Protein AF-A0AAE8F823-F1 (afdb_monomer_lite)

Organism: NCBI:txid325776

Radius of gyration: 10.17 Å; chains: 1; bounding box: 31×18×21 Å

Sequence (49 aa):
RTAYDTQELPASEGETVQLVLDDPESGWAWCRNADGREGWLPHRALTLD

pLDDT: mean 86.54, std 12.14, range [44.88, 94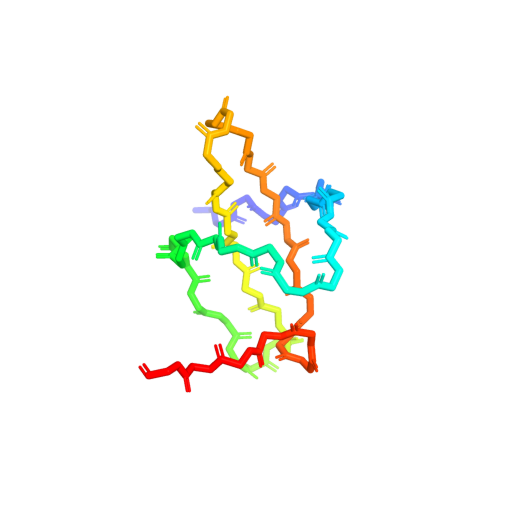.56]

InterPro domains:
  IPR001452 SH3 domain [PF00018] (3-43)
  IPR001452 SH3 domain [PS50002] (1-49)
  IPR036028 SH3-like domain superfamily [SSF50044] (2-46)

Foldseek 3Di:
DPPPPQFADDDDQPFDWAFPADDVVVQWTWTAGPVRDIHIDGVVSDDDD

Structure (mmCIF, N/CA/C/O backbone):
data_AF-A0AAE8F823-F1
#
_entry.id   AF-A0AAE8F823-F1
#
loop_
_atom_site.group_PDB
_atom_site.id
_atom_site.type_symbol
_atom_site.label_atom_id
_atom_site.label_alt_id
_atom_site.label_comp_id
_atom_site.label_asym_id
_atom_site.label_entity_id
_atom_site.label_seq_id
_atom_site.pdbx_PDB_ins_code
_atom_site.Cartn_x
_atom_site.Cartn_y
_atom_site.Cartn_z
_atom_site.occupancy
_atom_site.B_iso_or_equiv
_atom_site.auth_seq_id
_atom_site.auth_comp_id
_atom_site.auth_asym_id
_atom_site.auth_atom_id
_atom_site.pdbx_PDB_model_num
ATOM 1 N N . ARG A 1 1 ? 20.017 5.877 -5.437 1.00 44.88 1 ARG A N 1
ATOM 2 C CA . ARG A 1 1 ? 20.088 4.675 -4.577 1.00 44.88 1 ARG A CA 1
ATOM 3 C C . ARG A 1 1 ? 18.695 4.490 -4.017 1.00 44.88 1 ARG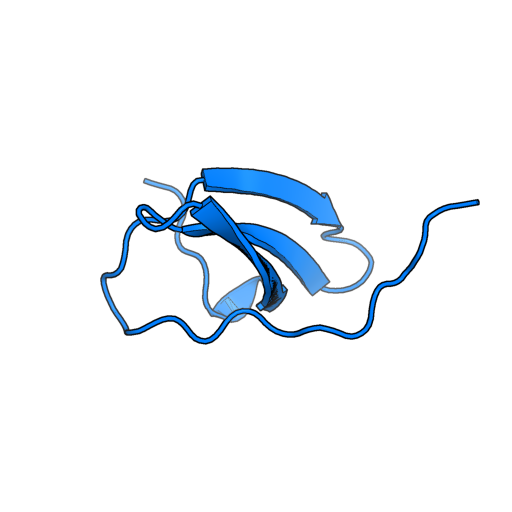 A C 1
ATOM 5 O O . ARG A 1 1 ? 18.347 5.204 -3.090 1.00 44.88 1 ARG A O 1
ATOM 12 N N . THR A 1 2 ? 17.879 3.672 -4.678 1.00 52.06 2 THR A N 1
ATOM 13 C CA . THR A 1 2 ? 16.531 3.331 -4.218 1.00 52.06 2 THR A CA 1
ATOM 14 C C . THR A 1 2 ? 16.727 2.623 -2.890 1.00 52.06 2 THR A C 1
ATOM 16 O O . THR A 1 2 ? 17.320 1.545 -2.846 1.00 52.06 2 THR A O 1
ATOM 19 N N . ALA A 1 3 ? 16.421 3.310 -1.794 1.00 50.41 3 ALA A N 1
ATOM 20 C CA . ALA A 1 3 ? 16.403 2.674 -0.497 1.00 50.41 3 ALA A CA 1
ATOM 21 C C . ALA A 1 3 ? 15.248 1.678 -0.566 1.00 50.41 3 ALA A C 1
ATOM 23 O O . ALA A 1 3 ? 14.089 2.075 -0.515 1.00 50.41 3 ALA A O 1
ATOM 24 N N . TYR A 1 4 ? 15.565 0.401 -0.773 1.00 56.38 4 TYR A N 1
ATOM 25 C CA . TYR A 1 4 ? 14.657 -0.670 -0.396 1.00 56.38 4 TYR A CA 1
ATOM 26 C C . TYR A 1 4 ? 14.614 -0.648 1.127 1.00 56.38 4 TYR A C 1
ATOM 28 O O . TYR A 1 4 ? 15.361 -1.352 1.804 1.00 56.38 4 TYR A O 1
ATOM 36 N N . ASP A 1 5 ? 13.835 0.285 1.658 1.00 62.25 5 ASP A N 1
ATOM 37 C CA . ASP A 1 5 ? 13.514 0.335 3.067 1.00 62.25 5 ASP A CA 1
ATOM 38 C C . ASP A 1 5 ? 12.648 -0.894 3.334 1.00 62.25 5 ASP A C 1
ATOM 40 O O . ASP A 1 5 ? 11.566 -0.991 2.787 1.00 62.25 5 ASP A O 1
ATOM 44 N N . THR A 1 6 ? 13.130 -1.908 4.052 1.00 76.00 6 THR A N 1
ATOM 45 C CA . THR A 1 6 ? 12.393 -3.176 4.251 1.00 76.00 6 THR A CA 1
ATOM 46 C C . THR A 1 6 ? 11.152 -3.009 5.146 1.00 76.00 6 THR A C 1
ATOM 48 O O . THR A 1 6 ? 10.521 -3.990 5.526 1.00 76.00 6 THR A O 1
ATOM 51 N N . GLN A 1 7 ? 10.785 -1.782 5.518 1.00 82.31 7 GLN A N 1
ATOM 52 C CA . GLN A 1 7 ? 9.626 -1.511 6.350 1.00 82.31 7 GLN A CA 1
ATOM 53 C C . GLN A 1 7 ? 8.314 -1.816 5.610 1.00 82.31 7 GLN A C 1
ATOM 55 O O . GLN A 1 7 ? 7.910 -1.103 4.695 1.00 82.31 7 GLN A O 1
ATOM 60 N N . GLU A 1 8 ? 7.623 -2.871 6.040 1.00 85.25 8 GLU A N 1
ATOM 61 C CA . GLU A 1 8 ? 6.247 -3.164 5.632 1.00 85.25 8 GLU A CA 1
ATOM 62 C C . GLU A 1 8 ? 5.271 -2.199 6.324 1.00 85.25 8 GLU A C 1
ATOM 64 O O . GLU A 1 8 ? 5.435 -1.859 7.503 1.00 85.25 8 GLU A O 1
ATOM 69 N N . LEU A 1 9 ? 4.239 -1.758 5.600 1.00 86.12 9 LEU A N 1
ATOM 70 C CA . LEU A 1 9 ? 3.160 -0.961 6.181 1.00 86.12 9 LEU A CA 1
ATOM 71 C C . LEU A 1 9 ? 2.094 -1.911 6.744 1.00 86.12 9 LEU A C 1
ATOM 73 O O . LEU A 1 9 ? 1.473 -2.637 5.971 1.00 86.12 9 LEU A O 1
ATOM 77 N N . PRO A 1 10 ? 1.831 -1.934 8.062 1.00 84.94 10 PRO A N 1
ATOM 78 C CA . PRO A 1 10 ? 0.666 -2.641 8.574 1.00 84.94 10 PRO A CA 1
ATOM 79 C C . PRO A 1 10 ? -0.599 -1.945 8.059 1.00 84.94 10 PRO A C 1
ATOM 81 O O . PRO A 1 10 ? -0.830 -0.784 8.388 1.00 84.94 10 PRO A O 1
ATOM 84 N N . ALA A 1 11 ? -1.395 -2.662 7.270 1.00 85.31 11 ALA A N 1
ATOM 85 C CA . ALA A 1 11 ? -2.671 -2.207 6.728 1.00 85.31 11 ALA A CA 1
ATOM 86 C C . ALA A 1 11 ? -3.754 -3.263 6.984 1.00 85.31 11 ALA A C 1
ATOM 88 O O . ALA A 1 11 ? -3.457 -4.460 7.058 1.00 85.31 11 ALA A O 1
ATOM 89 N N . SER A 1 12 ? -5.003 -2.823 7.126 1.00 88.56 12 SER A N 1
ATOM 90 C CA . SER A 1 12 ? -6.167 -3.713 7.248 1.00 88.56 12 SER A CA 1
ATOM 91 C C . SER A 1 12 ? -6.903 -3.870 5.914 1.00 88.56 12 SER A C 1
ATOM 93 O O . SER A 1 12 ? -6.858 -2.985 5.062 1.00 88.56 12 SER A O 1
ATOM 95 N N . GLU A 1 13 ? -7.622 -4.980 5.721 1.00 87.44 13 GLU A N 1
ATOM 96 C CA . GLU A 1 13 ? -8.481 -5.148 4.540 1.00 87.44 13 GLU A CA 1
ATOM 97 C C . GLU A 1 13 ? -9.524 -4.020 4.460 1.00 87.44 13 GLU A C 1
ATOM 99 O O . GLU A 1 13 ? -10.210 -3.721 5.439 1.00 87.44 13 GLU A O 1
ATOM 104 N N . GLY A 1 14 ? -9.633 -3.386 3.288 1.00 89.00 14 GLY A N 1
ATOM 105 C CA . GLY A 1 14 ? -10.512 -2.233 3.060 1.00 89.00 14 GLY A CA 1
ATOM 106 C C . GLY A 1 14 ? -9.926 -0.878 3.478 1.00 89.00 14 GLY A C 1
ATOM 107 O O . GLY A 1 14 ? -10.582 0.145 3.291 1.00 89.00 14 GLY A O 1
ATOM 108 N N . GLU A 1 15 ? -8.705 -0.837 4.014 1.00 91.62 15 GLU A N 1
ATOM 109 C CA . GLU A 1 15 ? -8.006 0.416 4.296 1.00 91.62 15 GLU A CA 1
ATOM 110 C C . GLU A 1 15 ? -7.575 1.109 2.995 1.00 91.62 15 GLU A C 1
ATOM 112 O O . GLU A 1 15 ? -6.956 0.505 2.119 1.00 91.62 15 GLU A O 1
ATOM 117 N N . THR A 1 16 ? -7.891 2.399 2.866 1.00 92.75 16 THR A N 1
ATOM 118 C CA . THR A 1 16 ? -7.427 3.212 1.738 1.00 92.75 16 THR A CA 1
ATOM 119 C C . THR A 1 16 ? -6.030 3.743 2.023 1.00 92.75 16 THR A C 1
ATOM 121 O O . THR A 1 16 ? -5.810 4.460 3.000 1.00 92.75 16 THR A O 1
ATOM 124 N N . V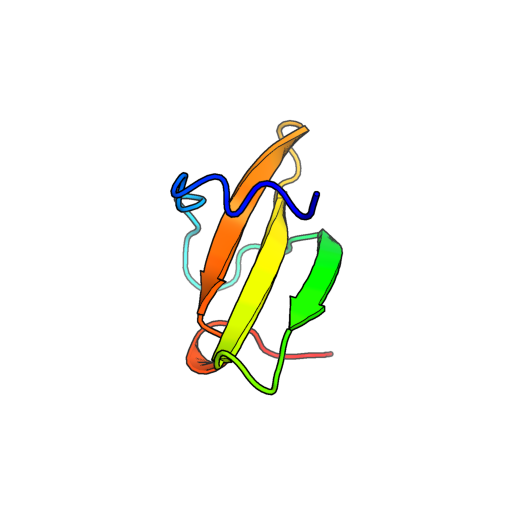AL A 1 17 ? -5.098 3.439 1.126 1.00 93.75 17 VAL A N 1
ATOM 125 C CA . VAL A 1 17 ? -3.725 3.943 1.170 1.00 93.75 17 VAL A CA 1
ATOM 126 C C . VAL A 1 17 ? -3.407 4.712 -0.104 1.00 93.75 17 VAL A C 1
ATOM 128 O O . VAL A 1 17 ? -3.950 4.441 -1.174 1.00 93.75 17 VAL A O 1
ATOM 131 N N . GLN A 1 18 ? -2.512 5.684 0.003 1.00 94.56 18 GLN A N 1
ATOM 132 C CA . GLN A 1 18 ? -2.005 6.420 -1.141 1.00 94.56 18 GLN A CA 1
ATOM 133 C C . GLN A 1 18 ? -0.797 5.682 -1.721 1.00 94.56 18 GLN A C 1
ATOM 135 O O . GLN A 1 18 ? 0.166 5.410 -1.004 1.00 94.56 18 GLN A O 1
ATOM 140 N N . LEU A 1 19 ? -0.837 5.367 -3.014 1.00 93.38 19 LEU A N 1
ATOM 141 C CA . LEU A 1 19 ? 0.305 4.805 -3.730 1.00 93.38 19 LEU A CA 1
ATOM 142 C C . LEU A 1 19 ? 1.372 5.891 -3.926 1.00 93.38 19 LEU A C 1
ATOM 144 O O . LEU A 1 19 ? 1.109 6.916 -4.554 1.00 93.38 19 LEU A O 1
ATOM 148 N N . VAL A 1 20 ? 2.563 5.675 -3.369 1.00 93.75 20 VAL A N 1
ATOM 149 C CA . VAL A 1 20 ? 3.697 6.610 -3.447 1.00 93.75 20 VAL A CA 1
ATOM 150 C C . VAL A 1 20 ? 4.707 6.148 -4.496 1.00 93.75 20 VAL A C 1
ATOM 152 O O . VAL A 1 20 ? 5.211 6.965 -5.265 1.00 93.75 20 VAL A O 1
ATOM 155 N N . LEU A 1 21 ? 4.993 4.844 -4.539 1.00 92.44 21 LEU A N 1
ATOM 156 C CA . LEU A 1 21 ? 5.844 4.215 -5.548 1.00 92.44 21 LEU A CA 1
ATOM 157 C C . LEU A 1 21 ? 5.252 2.863 -5.935 1.00 92.44 21 LEU A C 1
ATOM 159 O O . LEU A 1 21 ? 4.937 2.058 -5.064 1.00 92.44 21 LEU A O 1
ATOM 163 N N . ASP A 1 22 ? 5.160 2.620 -7.234 1.00 92.75 22 ASP A N 1
ATOM 164 C CA . ASP A 1 22 ? 4.738 1.342 -7.797 1.00 92.75 22 ASP A CA 1
ATOM 165 C C . ASP A 1 22 ? 5.969 0.588 -8.312 1.00 92.75 22 ASP A C 1
ATOM 167 O O . ASP A 1 22 ? 6.753 1.153 -9.081 1.00 92.75 22 ASP A O 1
ATOM 171 N N . ASP A 1 23 ? 6.159 -0.658 -7.878 1.00 91.50 23 ASP A N 1
ATOM 172 C CA . ASP A 1 23 ? 7.186 -1.568 -8.397 1.00 91.50 23 ASP A CA 1
ATOM 173 C C . ASP A 1 23 ? 6.554 -2.934 -8.738 1.00 91.50 23 ASP A C 1
ATOM 175 O O . ASP A 1 23 ? 6.706 -3.934 -8.015 1.00 91.50 23 ASP A O 1
ATOM 179 N N . PRO A 1 24 ? 5.827 -2.998 -9.868 1.00 89.44 24 PRO A N 1
ATOM 180 C CA . PRO A 1 24 ? 5.168 -4.221 -10.304 1.00 89.44 24 PRO A CA 1
ATOM 181 C C . PRO A 1 24 ? 6.162 -5.307 -10.733 1.00 89.44 24 PRO A C 1
ATOM 183 O O . PRO A 1 24 ? 5.803 -6.483 -10.711 1.00 89.44 24 PRO A O 1
ATOM 186 N N . GLU A 1 25 ? 7.403 -4.951 -11.091 1.00 91.25 25 GLU A N 1
ATOM 187 C CA . GLU A 1 25 ? 8.452 -5.922 -11.433 1.00 91.25 25 GLU A CA 1
ATOM 188 C C . GLU A 1 25 ? 8.886 -6.722 -10.198 1.00 91.25 25 GLU A C 1
ATOM 190 O O . GLU A 1 25 ? 9.069 -7.939 -10.277 1.00 91.25 25 GLU A O 1
ATOM 195 N N . SER A 1 26 ? 8.981 -6.057 -9.043 1.00 89.88 26 SER A N 1
ATOM 196 C CA . SER A 1 26 ? 9.238 -6.696 -7.748 1.00 89.88 26 SER A CA 1
ATOM 197 C C . SER A 1 26 ? 7.974 -7.289 -7.107 1.00 89.88 26 SER A C 1
ATOM 199 O O . SER A 1 26 ? 8.073 -8.135 -6.216 1.00 89.88 26 SER A O 1
ATOM 201 N N . GLY A 1 27 ? 6.783 -6.858 -7.535 1.00 92.31 27 GLY A N 1
ATOM 202 C CA . GLY A 1 27 ? 5.496 -7.255 -6.955 1.00 92.31 27 GLY A CA 1
ATOM 203 C C . GLY A 1 27 ? 5.133 -6.497 -5.673 1.00 92.31 27 GLY A C 1
ATOM 204 O O . GLY A 1 27 ? 4.289 -6.968 -4.903 1.00 92.31 27 GLY A O 1
ATOM 205 N N . TRP A 1 28 ? 5.737 -5.326 -5.452 1.00 93.38 28 TRP A N 1
ATOM 206 C CA . TRP A 1 28 ? 5.533 -4.493 -4.267 1.00 93.38 28 TRP A CA 1
ATOM 207 C C . TRP A 1 28 ? 5.232 -3.041 -4.625 1.00 93.38 28 TRP A C 1
ATOM 209 O O . TRP A 1 28 ? 5.648 -2.530 -5.655 1.00 93.38 28 TRP A O 1
ATOM 219 N N . ALA A 1 29 ? 4.546 -2.360 -3.721 1.00 93.88 29 ALA A N 1
ATOM 220 C CA . ALA A 1 29 ? 4.232 -0.950 -3.831 1.00 93.88 29 ALA A CA 1
ATOM 221 C C . ALA A 1 29 ? 4.502 -0.262 -2.492 1.00 93.88 29 ALA A C 1
ATOM 223 O O . ALA A 1 29 ? 4.184 -0.800 -1.432 1.00 93.88 29 ALA A O 1
ATOM 224 N N . TRP A 1 30 ? 5.122 0.913 -2.528 1.00 93.50 30 TRP A N 1
ATOM 225 C CA . TRP A 1 30 ? 5.293 1.754 -1.351 1.00 93.50 30 TRP A CA 1
ATOM 226 C C . TRP A 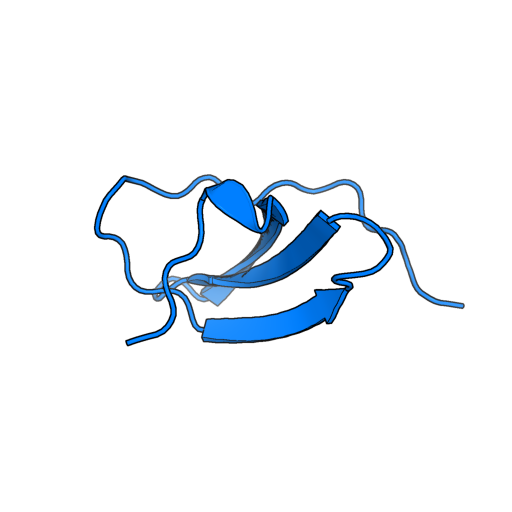1 30 ? 4.045 2.608 -1.197 1.00 93.50 30 TRP A C 1
ATOM 228 O O . TRP A 1 30 ? 3.690 3.387 -2.090 1.00 93.50 30 TRP A O 1
ATOM 238 N N . CYS A 1 31 ? 3.383 2.465 -0.059 1.00 94.50 31 CYS A N 1
ATOM 239 C CA . CYS A 1 31 ? 2.125 3.126 0.227 1.00 94.50 31 CYS A CA 1
ATOM 240 C C . CYS A 1 31 ? 2.248 4.013 1.463 1.00 94.50 31 CYS A C 1
ATOM 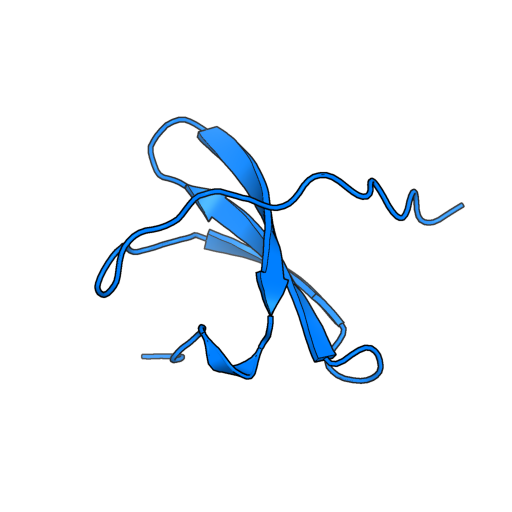242 O O . CYS A 1 31 ? 3.097 3.788 2.326 1.00 94.50 31 CYS A O 1
ATOM 244 N N . ARG A 1 32 ? 1.366 5.008 1.556 1.00 94.44 32 ARG A N 1
ATOM 245 C CA . ARG A 1 32 ? 1.191 5.864 2.730 1.00 94.44 32 ARG A CA 1
ATOM 246 C C . ARG A 1 32 ? -0.246 5.774 3.229 1.00 94.44 32 ARG A C 1
ATOM 248 O O . ARG A 1 32 ? -1.171 5.975 2.445 1.00 94.44 32 ARG A O 1
ATOM 255 N N . ASN A 1 33 ? -0.444 5.498 4.514 1.00 93.25 33 ASN A N 1
ATOM 256 C CA . ASN A 1 33 ? -1.781 5.479 5.110 1.00 93.25 33 ASN A CA 1
ATOM 257 C C . ASN A 1 33 ? -2.248 6.879 5.557 1.00 93.25 33 ASN A C 1
ATOM 259 O O . ASN A 1 33 ? -1.501 7.860 5.492 1.00 93.25 33 ASN A O 1
ATOM 263 N N . ALA A 1 34 ? -3.489 6.970 6.041 1.00 92.25 34 ALA A N 1
ATOM 264 C CA . ALA A 1 34 ? -4.076 8.221 6.531 1.00 92.25 34 ALA A CA 1
ATOM 265 C C . ALA A 1 34 ? -3.340 8.822 7.748 1.00 92.25 34 ALA A C 1
ATOM 267 O O . ALA A 1 34 ? -3.345 10.040 7.920 1.00 92.25 34 ALA A O 1
ATOM 268 N N . ASP A 1 35 ? -2.656 7.995 8.546 1.00 91.44 35 ASP A N 1
ATOM 269 C CA . ASP A 1 35 ? -1.826 8.441 9.676 1.00 91.44 35 ASP A CA 1
ATOM 270 C C . ASP A 1 35 ? -0.452 8.981 9.234 1.00 91.44 35 ASP A C 1
ATOM 272 O O . ASP A 1 35 ? 0.375 9.362 10.064 1.00 91.44 35 ASP A O 1
ATOM 276 N N . GLY A 1 36 ? -0.176 8.990 7.925 1.00 90.88 36 GLY A N 1
ATOM 277 C CA . GLY A 1 36 ? 1.095 9.425 7.352 1.00 90.88 36 GLY A CA 1
ATOM 278 C C . GLY A 1 36 ? 2.226 8.405 7.498 1.00 90.88 36 GLY A C 1
ATOM 279 O O . GLY A 1 36 ? 3.375 8.739 7.213 1.00 90.88 36 GLY A O 1
ATOM 280 N N . ARG A 1 37 ? 1.927 7.172 7.927 1.00 91.12 37 ARG A N 1
ATOM 281 C CA . ARG A 1 37 ? 2.899 6.075 7.972 1.00 91.12 37 ARG A CA 1
ATOM 282 C C . ARG A 1 37 ? 3.109 5.526 6.574 1.00 91.12 37 ARG A C 1
ATOM 284 O O . ARG A 1 37 ? 2.158 5.397 5.808 1.00 91.12 37 ARG A O 1
ATOM 291 N N . GLU A 1 38 ? 4.348 5.163 6.282 1.00 93.19 38 GLU A N 1
ATOM 292 C CA . GLU A 1 38 ? 4.747 4.622 4.990 1.00 93.19 38 GLU A CA 1
ATOM 293 C C . GLU A 1 38 ? 5.380 3.242 5.132 1.00 93.19 38 GLU A C 1
ATOM 295 O O . GLU A 1 38 ? 5.953 2.912 6.178 1.00 93.19 38 GLU A O 1
ATOM 300 N N . GLY A 1 39 ? 5.253 2.445 4.078 1.00 92.69 39 GLY A N 1
ATOM 301 C CA . GLY A 1 39 ? 5.860 1.126 3.997 1.00 92.69 39 GLY A CA 1
ATOM 302 C C . GLY A 1 39 ? 5.433 0.360 2.751 1.00 92.69 39 GLY A C 1
ATOM 303 O O . GLY A 1 39 ? 4.540 0.783 2.010 1.00 92.69 39 GLY A O 1
ATOM 304 N N . TRP A 1 40 ? 6.067 -0.786 2.533 1.00 93.50 40 TRP A N 1
ATOM 305 C CA . TRP A 1 40 ? 5.731 -1.680 1.435 1.00 93.50 40 TRP A CA 1
ATOM 306 C C . TRP A 1 40 ? 4.453 -2.465 1.712 1.00 93.50 40 TRP A C 1
ATOM 308 O O . TRP A 1 40 ? 4.254 -2.998 2.805 1.00 93.50 40 TRP A O 1
ATOM 318 N N . LEU A 1 41 ? 3.630 -2.585 0.676 1.00 93.12 41 LEU A N 1
ATOM 319 C CA . LEU A 1 41 ? 2.520 -3.518 0.576 1.00 93.12 41 LEU A CA 1
ATOM 320 C C . LEU A 1 41 ? 2.700 -4.371 -0.686 1.00 93.12 41 LEU A C 1
ATOM 322 O O . LEU A 1 41 ? 3.123 -3.858 -1.725 1.00 93.12 41 LEU A O 1
ATOM 326 N N . PRO A 1 42 ? 2.405 -5.679 -0.633 1.00 93.50 42 PRO A N 1
ATOM 327 C CA . PRO A 1 42 ? 2.484 -6.518 -1.816 1.00 93.50 42 PRO A CA 1
ATOM 328 C C . PRO A 1 42 ? 1.360 -6.136 -2.781 1.00 93.50 42 PRO A C 1
ATOM 330 O O . PRO A 1 42 ? 0.218 -5.953 -2.359 1.00 93.50 42 PRO A O 1
ATOM 333 N N . HIS A 1 43 ? 1.643 -6.105 -4.084 1.00 92.44 43 HIS A N 1
ATOM 334 C CA . HIS A 1 43 ? 0.658 -5.727 -5.109 1.00 92.44 43 HIS A CA 1
ATOM 335 C 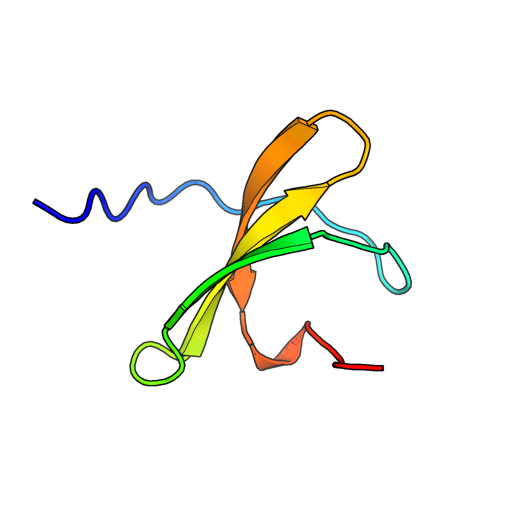C . HIS A 1 43 ? -0.650 -6.515 -5.004 1.00 92.44 43 HIS A C 1
ATOM 337 O O . HIS A 1 43 ? -1.726 -5.969 -5.205 1.00 92.44 43 HIS A O 1
ATOM 343 N N . ARG A 1 44 ? -0.570 -7.799 -4.634 1.00 92.31 44 ARG A N 1
ATOM 344 C CA . ARG A 1 44 ? -1.745 -8.669 -4.465 1.00 92.31 44 ARG A CA 1
ATOM 345 C C . ARG A 1 44 ? -2.718 -8.210 -3.370 1.00 92.31 44 ARG A C 1
ATOM 347 O O . ARG A 1 44 ? -3.841 -8.695 -3.340 1.00 92.31 44 ARG A O 1
ATOM 354 N N . ALA A 1 45 ? -2.257 -7.386 -2.427 1.00 92.00 45 ALA A N 1
ATOM 355 C CA . ALA A 1 45 ? -3.074 -6.834 -1.349 1.00 92.00 45 ALA A CA 1
ATOM 356 C C . ALA A 1 45 ? -3.711 -5.490 -1.734 1.00 92.00 45 ALA A C 1
ATOM 358 O O . ALA A 1 45 ? -4.560 -4.991 -1.002 1.00 92.00 45 ALA A O 1
ATOM 359 N N . LEU A 1 46 ? -3.311 -4.908 -2.868 1.00 90.94 46 LEU A N 1
ATOM 360 C CA . LEU A 1 46 ? -3.849 -3.654 -3.371 1.00 90.94 46 LEU A CA 1
ATOM 361 C C . LEU A 1 46 ? -4.914 -3.934 -4.427 1.00 90.94 46 LEU A C 1
ATOM 363 O O . LEU A 1 46 ? -4.751 -4.781 -5.302 1.00 90.94 46 LEU A O 1
ATOM 367 N N . THR A 1 47 ? -6.004 -3.182 -4.352 1.00 90.12 47 THR A N 1
ATOM 368 C CA . THR A 1 47 ? -6.997 -3.086 -5.422 1.00 90.12 47 THR A CA 1
ATOM 369 C C . THR A 1 47 ? -7.035 -1.631 -5.856 1.00 90.12 47 THR A C 1
ATOM 371 O O . THR A 1 47 ? -7.142 -0.743 -5.013 1.00 90.12 47 THR A O 1
ATOM 374 N N . LEU A 1 48 ? -6.876 -1.391 -7.155 1.00 80.75 48 LEU A N 1
ATOM 375 C CA . LEU A 1 48 ? -7.052 -0.067 -7.741 1.00 80.75 48 LEU A CA 1
ATOM 376 C C . LEU A 1 48 ? -8.546 0.106 -8.022 1.00 80.75 48 LEU A C 1
ATOM 378 O O . LEU A 1 48 ? -9.115 -0.714 -8.746 1.00 80.75 48 LEU A O 1
ATOM 382 N N . ASP A 1 49 ? -9.152 1.120 -7.408 1.00 77.06 49 ASP A N 1
ATOM 383 C CA . ASP A 1 49 ? -10.519 1.571 -7.711 1.00 77.06 49 ASP A CA 1
ATOM 384 C C . ASP A 1 49 ? -10.506 2.594 -8.860 1.00 77.06 49 ASP A C 1
ATOM 386 O O . ASP A 1 49 ? -9.531 3.387 -8.934 1.00 77.06 49 ASP A O 1
#

Secondary structure (DSSP, 8-state):
-------BPP--TT---EEEEEETTTTEEEEE-TTS-EEEEEGGG----